Protein AF-A0A438GQN6-F1 (afdb_monomer_lite)

Sequence (109 aa):
MSCFLLFKALVLITLGRNDFVNNYYLVPNSTRSRQFTLPNYVCYLISKCRKNLMLQRLYKLGARRVFVTGTGPMGCVPAEHAMRSKNRECAAELLQDQRRRFHGPFTWL

Structure (mmCIF, N/CA/C/O backbone):
data_AF-A0A438GQN6-F1
#
_entry.id   AF-A0A438GQN6-F1
#
loop_
_atom_site.group_PDB
_atom_site.id
_atom_site.type_symbol
_atom_site.label_atom_id
_atom_site.label_alt_id
_atom_site.label_comp_id
_atom_site.label_asym_id
_atom_site.label_entity_id
_atom_site.label_seq_id
_atom_site.pdbx_PDB_ins_code
_atom_site.Cartn_x
_atom_site.Cartn_y
_atom_site.Cartn_z
_atom_site.occupancy
_atom_site.B_iso_or_equiv
_atom_site.auth_seq_id
_atom_site.auth_comp_id
_atom_site.auth_asym_id
_atom_site.auth_atom_id
_atom_site.pdbx_PDB_model_num
ATOM 1 N N . MET A 1 1 ? -28.486 9.609 20.678 1.00 47.06 1 MET A N 1
ATOM 2 C CA . MET A 1 1 ? -28.151 8.239 20.225 1.00 47.06 1 MET A CA 1
ATOM 3 C C . MET A 1 1 ? -26.979 8.308 19.257 1.00 47.06 1 MET A C 1
ATOM 5 O O . MET A 1 1 ? -27.167 8.715 18.120 1.00 47.06 1 MET A O 1
ATOM 9 N N . SER A 1 2 ? -25.768 7.978 19.706 1.00 54.66 2 SER A N 1
ATOM 10 C CA . SER A 1 2 ? -24.599 7.887 18.820 1.00 54.66 2 SER A CA 1
ATOM 11 C C . SER A 1 2 ? -24.640 6.547 18.087 1.00 54.66 2 SER A C 1
ATOM 13 O O . SER A 1 2 ? -24.661 5.493 18.718 1.00 54.66 2 SER A O 1
ATOM 15 N N . CYS A 1 3 ? -24.725 6.586 16.760 1.00 59.72 3 CYS A N 1
ATOM 16 C CA . CYS A 1 3 ? -24.862 5.396 15.928 1.00 59.72 3 CYS A CA 1
ATOM 17 C C . CYS A 1 3 ? -23.498 4.698 15.775 1.00 59.72 3 CYS A C 1
ATOM 19 O O . CYS A 1 3 ? -22.635 5.162 15.032 1.00 59.72 3 CYS A O 1
ATOM 21 N N . PHE A 1 4 ? -23.288 3.587 16.487 1.00 69.19 4 PHE A N 1
ATOM 22 C CA . PHE A 1 4 ? -22.088 2.752 16.359 1.00 69.19 4 PHE A CA 1
ATOM 23 C C . PHE A 1 4 ? -22.254 1.716 15.236 1.00 69.19 4 PHE A C 1
ATOM 25 O O . PHE A 1 4 ? -22.274 0.509 15.482 1.00 69.19 4 PHE A O 1
ATOM 32 N N . LEU A 1 5 ? -22.384 2.192 13.995 1.00 75.44 5 LEU A N 1
ATOM 33 C CA . LEU A 1 5 ? -22.630 1.364 12.803 1.00 75.44 5 LEU A CA 1
ATOM 34 C C . LEU A 1 5 ? -21.599 0.238 12.609 1.00 75.44 5 LEU A C 1
ATOM 36 O O . LEU A 1 5 ? -21.912 -0.785 12.010 1.00 75.44 5 LEU A O 1
ATOM 40 N N . LEU A 1 6 ? -20.374 0.410 13.117 1.00 81.00 6 LEU A N 1
ATOM 41 C CA . LEU A 1 6 ? -19.253 -0.505 12.877 1.00 81.00 6 LEU A CA 1
ATOM 42 C C . LEU A 1 6 ? -18.820 -1.309 14.113 1.00 81.00 6 LEU A C 1
ATOM 44 O O . LEU A 1 6 ? -17.780 -1.963 14.075 1.00 81.00 6 LEU A O 1
ATOM 48 N N . PHE A 1 7 ? -19.602 -1.305 15.198 1.00 80.56 7 PHE A N 1
ATOM 49 C CA . PHE A 1 7 ? -19.196 -1.893 16.485 1.00 80.56 7 PHE A CA 1
ATOM 50 C C . PHE A 1 7 ? -18.826 -3.385 16.423 1.00 80.56 7 PHE A C 1
ATOM 52 O O . PHE A 1 7 ? -17.909 -3.832 17.109 1.00 80.56 7 PHE A O 1
ATOM 59 N N . LYS A 1 8 ? -19.518 -4.161 15.581 1.00 83.50 8 LYS A N 1
ATOM 60 C CA . LYS A 1 8 ? -19.261 -5.599 15.369 1.00 83.50 8 LYS A CA 1
ATOM 61 C C . LYS A 1 8 ? -18.626 -5.912 14.010 1.00 83.50 8 LYS A C 1
ATOM 63 O O . LYS A 1 8 ? -18.408 -7.080 13.701 1.00 83.50 8 LYS A O 1
ATOM 68 N N . ALA A 1 9 ? -18.333 -4.894 13.203 1.00 85.31 9 ALA A N 1
ATOM 69 C CA . ALA A 1 9 ? -17.800 -5.080 11.862 1.00 85.31 9 ALA A CA 1
ATOM 70 C C . ALA A 1 9 ? -16.275 -5.250 11.883 1.00 85.31 9 ALA A C 1
ATOM 72 O O . ALA A 1 9 ? -15.568 -4.595 12.653 1.00 85.31 9 ALA A O 1
ATOM 73 N N . LEU A 1 10 ? -15.770 -6.110 10.997 1.00 85.19 10 LEU A N 1
ATOM 74 C CA . LEU A 1 10 ? -14.362 -6.126 10.622 1.00 85.19 10 LEU A CA 1
ATOM 75 C C . LEU A 1 10 ? -14.171 -5.137 9.470 1.00 85.19 10 LEU A C 1
ATOM 77 O O . LEU A 1 10 ? -14.746 -5.310 8.398 1.00 85.19 10 LEU A O 1
ATOM 81 N N . VAL A 1 11 ? -13.369 -4.102 9.694 1.00 84.56 11 VAL A N 1
ATOM 82 C CA . VAL A 1 11 ? -13.071 -3.088 8.682 1.00 84.56 11 VAL A CA 1
ATOM 83 C C . VAL A 1 11 ? -11.726 -3.419 8.051 1.00 84.56 11 VAL A C 1
ATOM 85 O O . VAL A 1 11 ? -10.679 -3.272 8.682 1.00 84.56 11 VAL A O 1
ATOM 88 N N . LEU A 1 12 ? -11.759 -3.872 6.801 1.00 84.44 12 LEU A N 1
ATOM 89 C CA . LEU A 1 12 ? -10.568 -4.122 5.999 1.00 84.44 12 LEU A CA 1
ATOM 90 C C . LEU A 1 12 ? -10.279 -2.907 5.117 1.00 84.44 12 LEU A C 1
ATOM 92 O O . LEU A 1 12 ? -11.142 -2.458 4.365 1.00 84.44 12 LEU A O 1
ATOM 96 N N . ILE A 1 13 ? -9.060 -2.383 5.198 1.00 81.12 13 ILE A N 1
ATOM 97 C CA . ILE A 1 13 ? -8.621 -1.223 4.426 1.00 81.12 13 ILE A CA 1
ATOM 98 C C . ILE A 1 13 ? -7.394 -1.620 3.609 1.00 81.12 13 ILE A C 1
ATOM 100 O O . ILE A 1 13 ? -6.349 -1.946 4.163 1.00 81.12 13 ILE A O 1
ATOM 104 N N . THR A 1 14 ? -7.508 -1.562 2.287 1.00 79.06 14 THR A N 1
ATOM 105 C CA . THR A 1 14 ? -6.396 -1.779 1.352 1.00 79.06 14 THR A CA 1
ATOM 106 C C . THR A 1 14 ? -5.931 -0.438 0.797 1.00 79.06 14 THR A C 1
ATOM 108 O O . THR A 1 14 ? -6.747 0.302 0.242 1.00 79.06 14 THR A O 1
ATOM 111 N N . LEU A 1 15 ? -4.644 -0.113 0.913 1.00 78.38 15 LEU A N 1
ATOM 112 C CA . LEU A 1 15 ? -4.102 1.187 0.493 1.00 78.38 15 LEU A CA 1
ATOM 113 C C . LEU A 1 15 ? -2.908 1.037 -0.443 1.00 78.38 15 LEU A C 1
ATOM 115 O O . LEU A 1 15 ? -2.175 0.053 -0.401 1.00 78.38 15 LEU A O 1
ATOM 119 N N . GLY A 1 16 ? -2.701 2.061 -1.269 1.00 78.06 16 GLY A N 1
ATOM 120 C CA . GLY A 1 16 ? -1.502 2.234 -2.078 1.00 78.06 16 GLY A CA 1
ATOM 121 C C . GLY A 1 16 ? -1.597 1.709 -3.508 1.00 78.06 16 GLY A C 1
ATOM 122 O O . GLY A 1 16 ? -0.844 2.181 -4.349 1.00 78.06 16 GLY A O 1
ATOM 123 N N . ARG A 1 17 ? -2.504 0.778 -3.848 1.00 78.88 17 ARG A N 1
ATOM 124 C CA . ARG A 1 17 ? -2.472 0.129 -5.182 1.00 78.88 17 ARG A CA 1
ATOM 125 C C . ARG A 1 17 ? -2.666 1.138 -6.310 1.00 78.88 17 ARG A C 1
ATOM 127 O O . ARG A 1 17 ? -1.860 1.202 -7.230 1.00 78.88 17 ARG A O 1
ATOM 134 N N . ASN A 1 18 ? -3.684 1.981 -6.185 1.00 80.94 18 ASN A N 1
ATOM 135 C CA . ASN A 1 18 ? -3.953 3.027 -7.167 1.00 80.94 18 ASN A CA 1
ATOM 136 C C . ASN A 1 18 ? -2.940 4.173 -7.073 1.00 80.94 18 ASN A C 1
ATOM 138 O O . ASN A 1 18 ? -2.586 4.752 -8.093 1.00 80.94 18 ASN A O 1
ATOM 142 N N . ASP A 1 19 ? -2.447 4.484 -5.870 1.00 81.94 19 ASP A N 1
ATOM 143 C CA . ASP A 1 19 ? -1.439 5.526 -5.667 1.00 81.94 19 ASP A CA 1
ATOM 144 C C . ASP A 1 19 ? -0.139 5.196 -6.405 1.00 81.94 19 ASP A C 1
ATOM 146 O O . ASP A 1 19 ? 0.421 6.040 -7.097 1.00 81.94 19 ASP A O 1
ATOM 150 N N . PHE A 1 20 ? 0.305 3.948 -6.317 1.00 81.00 20 PHE A N 1
ATOM 151 C CA . PHE A 1 20 ? 1.501 3.486 -6.999 1.00 81.00 20 PHE A CA 1
ATOM 152 C C . PHE A 1 20 ? 1.305 3.354 -8.509 1.00 81.00 20 PHE A C 1
ATOM 154 O O . PHE A 1 20 ? 2.132 3.877 -9.247 1.00 81.00 20 PHE A O 1
ATOM 161 N N . VAL A 1 21 ? 0.231 2.705 -8.980 1.00 78.62 21 VAL A N 1
ATOM 162 C CA . VAL A 1 21 ? -0.014 2.577 -10.428 1.00 78.62 21 VAL A CA 1
ATOM 163 C C . VAL A 1 21 ? -0.143 3.968 -11.038 1.00 78.62 21 VAL A C 1
ATOM 165 O O . VAL A 1 21 ? 0.707 4.369 -11.818 1.00 78.62 21 VAL A O 1
ATOM 168 N N . ASN A 1 22 ? -1.119 4.766 -10.606 1.00 78.56 22 ASN A N 1
ATOM 169 C CA . ASN A 1 22 ? -1.445 6.013 -11.297 1.00 78.56 22 ASN A CA 1
ATOM 170 C C . ASN A 1 22 ? -0.433 7.130 -11.045 1.00 78.56 22 ASN A C 1
ATOM 172 O O . ASN A 1 22 ? -0.168 7.921 -11.945 1.00 78.56 22 ASN A O 1
ATOM 176 N N . ASN A 1 23 ? 0.111 7.233 -9.827 1.00 77.94 23 ASN A N 1
ATOM 177 C CA . ASN A 1 23 ? 0.934 8.385 -9.459 1.00 77.94 23 ASN A CA 1
ATOM 178 C C . ASN A 1 23 ? 2.423 8.076 -9.365 1.00 77.94 23 ASN A C 1
ATOM 180 O O . ASN A 1 23 ? 3.192 9.030 -9.297 1.00 77.94 23 ASN A O 1
ATOM 184 N N . TYR A 1 24 ? 2.856 6.814 -9.334 1.00 77.62 24 TYR A N 1
ATOM 185 C CA . TYR A 1 24 ? 4.269 6.468 -9.135 1.00 77.62 24 TYR A CA 1
ATOM 186 C C . TYR A 1 24 ? 4.887 5.723 -10.329 1.00 77.62 24 TYR A C 1
ATOM 188 O O . TYR A 1 24 ? 6.039 5.996 -10.654 1.00 77.62 24 TYR A O 1
ATOM 196 N N . TYR A 1 25 ? 4.145 4.835 -11.004 1.00 77.06 25 TYR A N 1
ATOM 197 C CA . TYR A 1 25 ? 4.696 3.954 -12.045 1.00 77.06 25 TYR A CA 1
ATOM 198 C C . TYR A 1 25 ? 4.198 4.210 -13.472 1.00 77.06 25 TYR A C 1
ATOM 200 O O . TYR A 1 25 ? 5.008 4.096 -14.394 1.00 77.06 25 TYR A O 1
ATOM 208 N N . LEU A 1 26 ? 2.923 4.582 -13.658 1.00 71.00 26 LEU A N 1
ATOM 209 C CA . LEU A 1 26 ? 2.302 4.767 -14.980 1.00 71.00 26 LEU A CA 1
ATOM 210 C C . LEU A 1 26 ? 2.979 5.877 -15.796 1.00 71.00 26 LEU A C 1
ATOM 212 O O . LEU A 1 26 ? 3.112 5.771 -17.011 1.00 71.00 26 LEU A O 1
ATOM 216 N N . VAL A 1 27 ? 3.419 6.946 -15.129 1.00 68.00 27 VAL A N 1
ATOM 217 C CA . VAL A 1 27 ? 4.119 8.062 -15.771 1.00 68.00 27 VAL A CA 1
ATOM 218 C C . VAL A 1 27 ? 5.603 7.981 -15.413 1.00 68.00 27 VAL A C 1
ATOM 220 O O . VAL A 1 27 ? 5.946 8.153 -14.237 1.00 68.00 27 VAL A O 1
ATOM 223 N N . PRO A 1 28 ? 6.504 7.755 -16.390 1.00 62.78 28 PRO A N 1
ATOM 224 C CA . PRO A 1 28 ? 7.939 7.859 -16.159 1.00 62.78 28 PRO A CA 1
ATOM 225 C C . PRO A 1 28 ? 8.258 9.243 -15.590 1.00 62.78 28 PRO A C 1
ATOM 227 O O . PRO A 1 28 ? 7.796 10.249 -16.125 1.00 62.78 28 PRO A O 1
ATOM 230 N N . ASN A 1 29 ? 9.049 9.311 -14.515 1.00 62.09 29 ASN A N 1
ATOM 231 C CA . ASN A 1 29 ? 9.381 10.572 -13.840 1.00 62.09 29 ASN A CA 1
ATOM 232 C C . ASN A 1 29 ? 8.170 11.350 -13.297 1.00 62.09 29 ASN A C 1
ATOM 234 O O . ASN A 1 29 ? 8.165 12.587 -13.314 1.00 62.09 29 ASN A O 1
ATOM 238 N N . SER A 1 30 ? 7.158 10.646 -12.787 1.00 70.19 30 SER A N 1
ATOM 239 C CA . SER A 1 30 ? 6.045 11.296 -12.109 1.00 70.19 30 SER A CA 1
ATOM 240 C C . SER A 1 30 ? 6.539 12.245 -11.009 1.00 70.19 30 SER A C 1
ATOM 242 O O . SER A 1 30 ? 7.585 12.053 -10.378 1.00 70.19 30 SER A O 1
ATOM 244 N N . THR A 1 31 ? 5.757 13.285 -10.724 1.00 74.56 31 THR A N 1
ATOM 245 C CA . THR A 1 31 ? 6.068 14.228 -9.643 1.00 74.56 31 THR A CA 1
ATOM 246 C C . THR A 1 31 ? 6.301 13.502 -8.314 1.00 74.56 31 THR A C 1
ATOM 248 O O . THR A 1 31 ? 7.142 13.922 -7.526 1.00 74.56 31 THR A O 1
ATOM 251 N N . ARG A 1 32 ? 5.605 12.382 -8.069 1.00 77.75 32 ARG A N 1
ATOM 252 C CA . ARG A 1 32 ? 5.777 11.586 -6.848 1.00 77.75 32 ARG A CA 1
ATOM 253 C C . ARG A 1 32 ? 7.032 10.727 -6.861 1.00 77.75 32 ARG A C 1
ATOM 255 O O . ARG A 1 32 ? 7.687 10.689 -5.825 1.00 77.75 32 ARG A O 1
ATOM 262 N N . SER A 1 33 ? 7.392 10.110 -7.986 1.00 73.94 33 SER A N 1
ATOM 263 C CA . SER A 1 33 ? 8.625 9.320 -8.090 1.00 73.94 33 SER A CA 1
ATOM 264 C C . SER A 1 33 ? 9.880 10.197 -8.033 1.00 73.94 33 SER A C 1
ATOM 266 O O . SER A 1 33 ? 10.930 9.742 -7.593 1.00 73.94 33 SER A O 1
ATOM 268 N N . ARG A 1 34 ? 9.771 11.475 -8.427 1.00 76.56 34 ARG A N 1
ATOM 269 C CA . ARG A 1 34 ? 10.830 12.485 -8.258 1.00 76.56 34 ARG A CA 1
ATOM 270 C C . ARG A 1 34 ? 10.926 13.034 -6.837 1.00 76.56 34 ARG A C 1
ATOM 272 O O . ARG A 1 34 ? 12.021 13.303 -6.362 1.00 76.56 34 ARG A O 1
ATOM 279 N N . GLN A 1 35 ? 9.790 13.236 -6.170 1.00 79.44 35 GLN A N 1
ATOM 280 C CA . GLN A 1 35 ? 9.754 13.796 -4.813 1.00 79.44 35 GLN A CA 1
ATOM 281 C C . GLN A 1 35 ? 10.117 12.780 -3.733 1.00 79.44 35 GLN A C 1
ATOM 283 O O . GLN A 1 35 ? 10.645 13.155 -2.688 1.00 79.44 35 GLN A O 1
ATOM 288 N N . PHE A 1 36 ? 9.791 11.507 -3.946 1.00 79.25 36 PHE A N 1
ATOM 289 C CA . PHE A 1 36 ? 9.945 10.475 -2.937 1.00 79.25 36 PHE A CA 1
ATOM 290 C C . PHE A 1 36 ? 10.618 9.256 -3.537 1.00 79.25 36 PHE A C 1
ATOM 292 O O . PHE A 1 36 ? 10.151 8.703 -4.528 1.00 79.25 36 PHE A O 1
ATOM 299 N N . THR A 1 37 ? 11.655 8.774 -2.855 1.00 81.19 37 THR A N 1
ATOM 300 C CA . THR A 1 37 ? 12.064 7.384 -3.017 1.00 81.19 37 THR A CA 1
ATOM 301 C C . THR A 1 37 ? 10.915 6.480 -2.588 1.00 81.19 37 THR A C 1
ATOM 303 O O . THR A 1 37 ? 10.096 6.832 -1.733 1.00 81.19 37 THR A O 1
ATOM 306 N N . LEU A 1 38 ? 10.874 5.283 -3.146 1.00 77.06 38 LEU A N 1
ATOM 307 C CA . LEU A 1 38 ? 9.834 4.306 -2.879 1.00 77.06 38 LEU A CA 1
ATOM 308 C C . LEU A 1 38 ? 9.541 4.072 -1.377 1.00 77.06 38 LEU A C 1
ATOM 310 O O . LEU A 1 38 ? 8.377 4.190 -0.982 1.00 77.06 38 LEU A O 1
ATOM 314 N N . PRO A 1 39 ? 10.537 3.831 -0.492 1.00 77.75 39 PRO A N 1
ATOM 315 C CA . PRO A 1 39 ? 10.271 3.674 0.940 1.00 77.75 39 PRO A CA 1
ATOM 316 C C . PRO A 1 39 ? 9.706 4.944 1.595 1.00 77.75 39 PRO A C 1
ATOM 318 O O . PRO A 1 39 ? 8.903 4.846 2.526 1.00 77.75 39 PRO A O 1
ATOM 321 N N . ASN A 1 40 ? 10.079 6.129 1.107 1.00 81.69 40 ASN A N 1
ATOM 322 C CA . ASN A 1 40 ? 9.556 7.400 1.606 1.00 81.69 40 ASN A CA 1
ATOM 323 C C . ASN A 1 40 ? 8.130 7.656 1.112 1.00 81.69 40 ASN A C 1
ATOM 325 O O . ASN A 1 40 ? 7.315 8.189 1.863 1.00 81.69 40 ASN A O 1
ATOM 329 N N . TYR A 1 41 ? 7.797 7.223 -0.105 1.00 81.19 41 TYR A N 1
ATOM 330 C CA . TYR A 1 41 ? 6.440 7.301 -0.635 1.00 81.19 41 TYR A CA 1
ATOM 331 C C . TYR A 1 41 ? 5.481 6.399 0.151 1.00 81.19 41 TYR A C 1
ATOM 333 O O . TYR A 1 41 ? 4.389 6.830 0.523 1.00 81.19 41 TYR A O 1
ATOM 341 N N . VAL A 1 42 ? 5.926 5.192 0.519 1.00 79.19 42 VAL A N 1
ATOM 342 C CA . VAL A 1 42 ? 5.198 4.308 1.443 1.00 79.19 42 VAL A CA 1
ATOM 343 C C . VAL A 1 42 ? 4.937 5.005 2.780 1.00 79.19 42 VAL A C 1
ATOM 345 O O . VAL A 1 42 ? 3.791 5.076 3.227 1.00 79.19 42 VAL A O 1
ATOM 348 N N . CYS A 1 43 ? 5.973 5.575 3.404 1.00 80.44 43 CYS A N 1
ATOM 349 C CA . CYS A 1 43 ? 5.817 6.317 4.656 1.00 80.44 43 CYS A CA 1
ATOM 350 C C . CYS A 1 43 ? 4.872 7.519 4.503 1.00 80.44 43 CYS A C 1
ATOM 352 O O . CYS A 1 43 ? 4.055 7.772 5.389 1.00 80.44 43 CYS A O 1
ATOM 354 N N . TYR A 1 44 ? 4.927 8.228 3.373 1.00 83.62 44 TYR A N 1
ATOM 355 C CA . TYR A 1 44 ? 4.017 9.326 3.063 1.00 83.62 44 TYR A CA 1
ATOM 356 C C . TYR A 1 44 ? 2.560 8.846 3.010 1.00 83.62 44 TYR A C 1
ATOM 358 O O . TYR A 1 44 ? 1.716 9.426 3.695 1.00 83.62 44 TYR A O 1
ATOM 366 N N . LEU A 1 45 ? 2.264 7.759 2.292 1.00 81.19 45 LEU A N 1
ATOM 367 C CA . LEU A 1 45 ? 0.917 7.182 2.203 1.00 81.19 45 LEU A CA 1
ATOM 368 C C . LEU A 1 45 ? 0.394 6.705 3.565 1.00 81.19 45 LEU A C 1
ATOM 370 O O . LEU A 1 45 ? -0.742 7.018 3.922 1.00 81.19 45 LEU A O 1
ATOM 374 N N . ILE A 1 46 ? 1.227 6.030 4.364 1.00 79.00 46 ILE A N 1
ATOM 375 C CA . ILE A 1 46 ? 0.871 5.609 5.732 1.00 79.00 46 ILE A CA 1
ATOM 376 C C . ILE A 1 46 ? 0.571 6.832 6.595 1.00 79.00 46 ILE A C 1
ATOM 378 O O . ILE A 1 46 ? -0.462 6.892 7.263 1.00 79.00 46 ILE A O 1
ATOM 382 N N . SER A 1 47 ? 1.446 7.840 6.555 1.00 81.25 47 SER A N 1
ATOM 383 C CA . SER A 1 47 ? 1.265 9.071 7.320 1.00 81.25 47 SER A CA 1
ATOM 384 C C . SER A 1 47 ? -0.014 9.795 6.915 1.00 81.25 47 SER A C 1
ATOM 386 O O . SER A 1 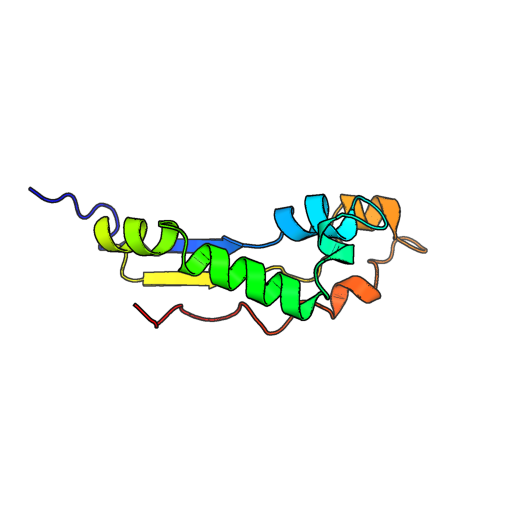47 ? -0.711 10.310 7.782 1.00 81.25 47 SER A O 1
ATOM 388 N N . LYS A 1 48 ? -0.363 9.785 5.625 1.00 82.19 48 LYS A N 1
ATOM 389 C CA . LYS A 1 48 ? -1.572 10.408 5.095 1.00 82.19 48 LYS A CA 1
ATOM 390 C C . LYS A 1 48 ? -2.811 9.623 5.490 1.00 82.19 48 LYS A C 1
ATOM 392 O O . LYS A 1 48 ? -3.774 10.244 5.901 1.00 82.19 48 LYS A O 1
ATOM 397 N N . CYS A 1 49 ? -2.788 8.292 5.468 1.00 78.31 49 CYS A N 1
ATOM 398 C CA . CYS A 1 49 ? -3.897 7.485 5.978 1.00 78.31 49 CYS A CA 1
ATOM 399 C C . CYS A 1 49 ? -4.105 7.667 7.489 1.00 78.31 49 CYS A C 1
ATOM 401 O O . CYS A 1 49 ? -5.244 7.725 7.948 1.00 78.31 49 CYS A O 1
ATOM 403 N N . ARG A 1 50 ? -3.012 7.778 8.256 1.00 75.88 50 ARG A N 1
ATOM 404 C CA . ARG A 1 50 ? -3.055 7.980 9.710 1.00 75.88 50 ARG A CA 1
ATOM 405 C C . ARG A 1 50 ? -3.519 9.384 10.089 1.00 75.88 50 ARG A C 1
ATOM 407 O O . ARG A 1 50 ? -4.348 9.530 10.978 1.00 75.88 50 ARG A O 1
ATOM 414 N N . LYS A 1 51 ? -2.946 10.407 9.446 1.00 71.62 51 LYS A N 1
ATOM 415 C CA . LYS A 1 51 ? -3.261 11.824 9.687 1.00 71.62 51 LYS A CA 1
ATOM 416 C C . LYS A 1 51 ? -4.607 12.215 9.096 1.00 71.62 51 LYS A C 1
ATOM 418 O O . LYS A 1 51 ? -5.277 13.077 9.656 1.00 71.62 51 LYS A O 1
ATOM 423 N N . ASN A 1 52 ? -5.010 11.610 7.980 1.00 66.56 52 ASN A N 1
ATOM 424 C CA . ASN A 1 52 ? -6.338 11.848 7.450 1.00 66.56 52 ASN A CA 1
ATOM 425 C C . ASN A 1 52 ? -7.377 11.300 8.414 1.00 66.56 52 ASN A C 1
ATOM 427 O O . ASN A 1 52 ? -7.224 10.247 9.031 1.00 66.56 52 ASN A O 1
ATOM 431 N N . LEU A 1 53 ? -8.504 11.999 8.426 1.00 59.84 53 LEU A N 1
ATOM 432 C CA . LEU A 1 53 ? -9.692 11.706 9.208 1.00 59.84 53 LEU A CA 1
ATOM 433 C C . LEU A 1 53 ? -10.271 10.296 8.989 1.00 59.84 53 LEU A C 1
ATOM 435 O O . LEU A 1 53 ? -11.291 10.001 9.584 1.00 59.84 53 LEU A O 1
ATOM 439 N N . MET A 1 54 ? -9.699 9.426 8.151 1.00 77.06 54 MET A N 1
ATOM 440 C CA . MET A 1 54 ? -10.260 8.109 7.840 1.00 77.06 54 MET A CA 1
ATOM 441 C C . MET A 1 54 ? -10.279 7.197 9.072 1.00 77.06 54 MET A C 1
ATOM 443 O O . MET A 1 54 ? -11.357 6.771 9.482 1.00 77.06 54 MET A O 1
ATOM 447 N N . LEU A 1 55 ? -9.131 6.959 9.718 1.00 77.06 55 LEU A N 1
ATOM 448 C CA . LEU A 1 55 ? -9.083 6.128 10.930 1.00 77.06 55 LEU A CA 1
ATOM 449 C C . LEU A 1 55 ? -9.836 6.785 12.095 1.00 77.06 55 LEU A C 1
ATOM 451 O O . LEU A 1 55 ? -10.584 6.116 12.802 1.00 77.06 55 LEU A O 1
ATOM 455 N N . GLN A 1 56 ? -9.731 8.109 12.237 1.00 80.44 56 GLN A N 1
ATOM 456 C CA . GLN A 1 56 ? -10.468 8.849 13.264 1.00 80.44 56 GLN A CA 1
ATOM 457 C C . GLN A 1 56 ? -11.992 8.809 13.053 1.00 80.44 56 GLN A C 1
ATOM 459 O O . GLN A 1 56 ? -12.742 8.655 14.015 1.00 80.44 56 GLN A O 1
ATOM 464 N N . ARG A 1 57 ? -12.480 8.924 11.811 1.00 84.19 57 ARG A N 1
ATOM 465 C CA . ARG A 1 57 ? -13.911 8.812 11.473 1.00 84.19 57 ARG A CA 1
ATOM 466 C C . ARG A 1 57 ? -14.412 7.395 11.714 1.00 84.19 57 ARG A C 1
ATOM 468 O O . ARG A 1 57 ? -15.459 7.239 12.329 1.00 84.19 57 ARG A O 1
ATOM 475 N N . LEU A 1 58 ? -13.660 6.376 11.298 1.00 84.19 58 LEU A N 1
ATOM 476 C CA . LEU A 1 58 ? -14.011 4.976 11.549 1.00 84.19 58 LEU A CA 1
ATOM 477 C C . LEU A 1 58 ? -14.101 4.686 13.050 1.00 84.19 58 LEU A C 1
ATOM 479 O O . LEU A 1 58 ? -15.062 4.062 13.495 1.00 84.19 58 LEU A O 1
ATOM 483 N N . TYR A 1 59 ? -13.169 5.216 13.844 1.00 83.19 59 TYR A N 1
ATOM 484 C CA . TYR A 1 59 ? -13.212 5.090 15.298 1.00 83.19 59 TYR A CA 1
ATOM 485 C C . TYR A 1 59 ? -14.443 5.772 15.914 1.00 83.19 59 TYR A C 1
ATOM 487 O O . TYR A 1 59 ? -15.096 5.180 16.780 1.00 83.19 59 TYR A O 1
ATOM 495 N N . LYS A 1 60 ? -14.806 6.972 15.429 1.00 85.81 60 LYS A N 1
ATOM 496 C CA . LYS A 1 60 ? -16.041 7.687 15.812 1.00 85.81 60 LYS A CA 1
ATOM 497 C C . LYS A 1 60 ? -17.315 6.927 15.420 1.00 85.81 60 LYS A C 1
ATOM 499 O O . LYS A 1 60 ? -18.297 7.002 16.146 1.00 85.81 60 LYS A O 1
ATOM 504 N N . LEU A 1 61 ? -17.287 6.160 14.328 1.00 87.50 61 LEU A N 1
ATOM 505 C CA . LEU A 1 61 ? -18.378 5.275 13.885 1.00 87.50 61 LEU A CA 1
ATOM 506 C C . LEU A 1 61 ? -18.425 3.929 14.636 1.00 87.50 61 LEU A C 1
ATOM 508 O O . LEU A 1 61 ? -19.278 3.085 14.355 1.00 87.50 61 LEU A O 1
ATOM 512 N N . GLY A 1 62 ? -17.518 3.710 15.592 1.00 86.94 62 GLY A N 1
ATOM 513 C CA . GLY A 1 62 ? -17.474 2.500 16.412 1.00 86.94 62 GLY A CA 1
ATOM 514 C C . GLY A 1 62 ? -16.603 1.376 15.867 1.00 86.94 62 GLY A C 1
ATOM 515 O O . GLY A 1 62 ? -16.636 0.289 16.432 1.00 86.94 62 GLY A O 1
ATOM 516 N N . ALA A 1 63 ? -15.807 1.599 14.818 1.00 86.75 63 ALA A N 1
ATOM 517 C CA . ALA A 1 63 ? -14.872 0.584 14.350 1.00 86.75 63 ALA A CA 1
ATOM 518 C C . ALA A 1 63 ? -13.826 0.302 15.440 1.00 86.75 63 ALA A C 1
ATOM 520 O O . ALA A 1 63 ? -13.161 1.216 15.940 1.00 86.75 63 ALA A O 1
ATOM 521 N N . ARG A 1 64 ? -13.709 -0.970 15.828 1.00 84.81 64 ARG A N 1
ATOM 522 C CA . ARG A 1 64 ? -12.716 -1.463 16.802 1.00 84.81 64 ARG A CA 1
ATOM 523 C C . ARG A 1 64 ? -11.830 -2.574 16.243 1.00 84.81 64 ARG A C 1
ATOM 525 O O . ARG A 1 64 ? -10.771 -2.840 16.792 1.00 84.81 64 ARG A O 1
ATOM 532 N N . ARG A 1 65 ? -12.242 -3.205 15.140 1.00 85.25 65 ARG A N 1
ATOM 533 C CA . ARG A 1 65 ? -11.495 -4.263 14.451 1.00 85.25 65 ARG A CA 1
ATOM 534 C C . ARG A 1 65 ? -11.107 -3.763 13.066 1.00 85.25 65 ARG A C 1
ATOM 536 O O . ARG A 1 65 ? -11.872 -3.927 12.119 1.00 85.25 65 ARG A O 1
ATOM 543 N N . VAL A 1 66 ? -9.957 -3.100 12.969 1.00 82.06 66 VAL A N 1
ATOM 544 C CA . VAL A 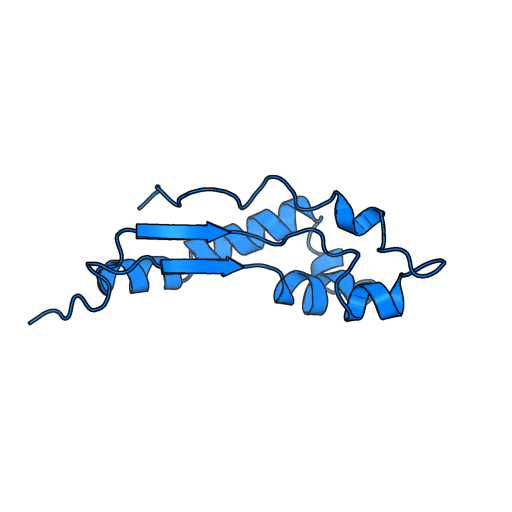1 66 ? -9.458 -2.532 11.710 1.00 82.06 66 VAL A CA 1
ATOM 545 C C . VAL A 1 66 ? -8.183 -3.254 11.294 1.00 82.06 66 VAL A C 1
ATOM 547 O O . VAL A 1 66 ? -7.184 -3.244 12.014 1.00 82.06 66 VAL A O 1
ATOM 550 N N . PHE A 1 67 ? -8.211 -3.864 10.115 1.00 81.56 67 PHE A N 1
ATOM 551 C CA . PHE A 1 67 ? -7.029 -4.429 9.483 1.00 81.56 67 PHE A CA 1
ATOM 552 C C . PHE A 1 67 ? -6.664 -3.563 8.287 1.00 81.56 67 PHE A C 1
ATOM 554 O O . PHE A 1 67 ? -7.484 -3.356 7.392 1.00 81.56 67 PHE A O 1
ATOM 561 N N . VAL A 1 68 ? -5.442 -3.044 8.277 1.00 77.75 68 VAL A N 1
ATOM 562 C CA . VAL A 1 68 ? -4.930 -2.294 7.135 1.00 77.75 68 VAL A CA 1
ATOM 563 C C . VAL A 1 68 ? -3.913 -3.174 6.441 1.00 77.75 68 VAL A C 1
ATOM 565 O O . VAL A 1 68 ? -3.070 -3.796 7.081 1.00 77.75 68 VAL A O 1
ATOM 568 N N . THR A 1 69 ? -4.009 -3.237 5.126 1.00 77.38 69 THR A N 1
ATOM 569 C CA . THR A 1 69 ? -3.041 -3.922 4.287 1.00 77.38 69 THR A CA 1
ATOM 570 C C . THR A 1 69 ? -2.612 -3.016 3.145 1.00 77.38 69 THR A C 1
ATOM 572 O O . THR A 1 69 ? -3.331 -2.097 2.740 1.00 77.38 69 THR A O 1
ATOM 575 N N . GLY A 1 70 ? -1.398 -3.237 2.665 1.00 75.00 70 GLY A N 1
ATOM 576 C CA . GLY A 1 70 ? -0.815 -2.432 1.603 1.00 75.00 70 GLY A CA 1
ATOM 577 C C . GLY A 1 70 ? -0.922 -3.112 0.267 1.00 75.00 70 GLY A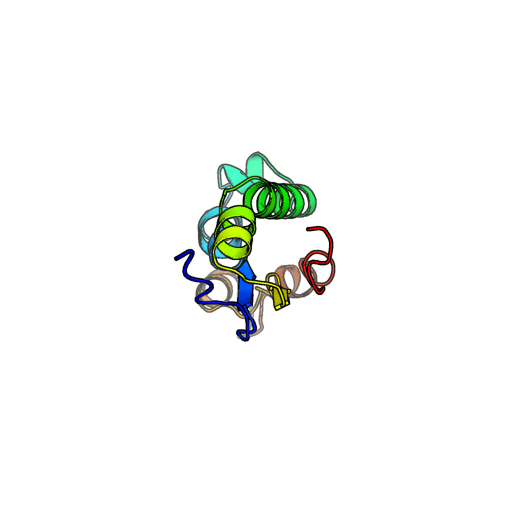 C 1
ATOM 578 O O . GLY A 1 70 ? -1.720 -4.023 0.046 1.00 75.00 70 GLY A O 1
ATOM 579 N N . THR A 1 71 ? -0.061 -2.665 -0.629 1.00 74.19 71 THR A N 1
ATOM 580 C CA . THR A 1 71 ? 0.050 -3.223 -1.960 1.00 74.19 71 THR A CA 1
ATOM 581 C C . THR A 1 71 ? 0.780 -4.553 -1.937 1.00 74.19 71 THR A C 1
ATOM 583 O O . THR A 1 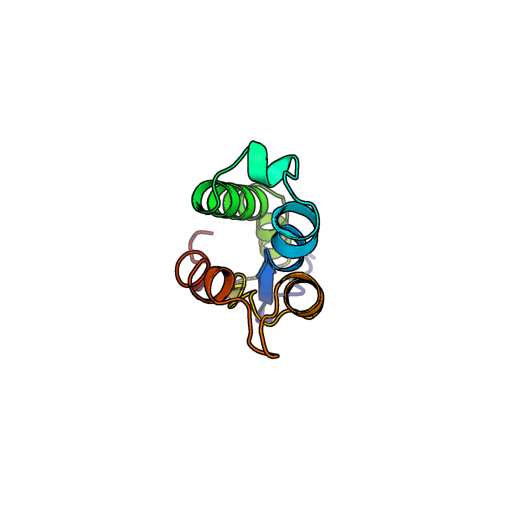71 ? 1.877 -4.686 -1.400 1.00 74.19 71 THR A O 1
ATOM 586 N N . GLY A 1 72 ? 0.162 -5.549 -2.568 1.00 73.81 72 GLY A N 1
ATOM 587 C CA . GLY A 1 72 ? 0.869 -6.748 -2.992 1.00 73.81 72 GLY A CA 1
ATOM 588 C C . GLY A 1 72 ? 1.867 -6.449 -4.123 1.00 73.81 72 GLY A C 1
ATOM 589 O O . GLY A 1 72 ? 1.989 -5.301 -4.557 1.00 73.81 72 GLY A O 1
ATOM 590 N N . PRO A 1 73 ? 2.564 -7.477 -4.629 1.00 76.75 73 PRO A N 1
ATOM 591 C CA . PRO A 1 73 ? 3.472 -7.342 -5.766 1.00 76.75 73 PRO A CA 1
ATOM 592 C C . PRO A 1 73 ? 2.773 -6.689 -6.967 1.00 76.75 73 PRO A C 1
ATOM 594 O O . PRO A 1 73 ? 1.689 -7.105 -7.381 1.00 76.75 73 PRO A O 1
ATOM 597 N N . MET A 1 74 ? 3.399 -5.650 -7.522 1.00 79.19 74 MET A N 1
ATOM 598 C CA . MET A 1 74 ? 2.790 -4.793 -8.548 1.00 79.19 74 MET A CA 1
ATOM 599 C C . MET A 1 74 ? 3.170 -5.207 -9.968 1.00 79.19 74 MET A C 1
ATOM 601 O O . MET A 1 74 ? 2.501 -4.813 -10.916 1.00 79.19 74 MET A O 1
ATOM 605 N N . GLY A 1 75 ? 4.193 -6.051 -10.119 1.00 78.00 75 GLY A N 1
ATOM 606 C CA . GLY A 1 75 ? 4.718 -6.448 -11.427 1.00 78.00 75 GLY A CA 1
ATOM 607 C C . GLY A 1 75 ? 3.731 -7.184 -12.335 1.00 78.00 75 GLY A C 1
ATOM 608 O O . GLY A 1 75 ? 3.956 -7.233 -13.539 1.00 78.00 75 GLY A O 1
ATOM 609 N N . CYS A 1 76 ? 2.649 -7.738 -11.780 1.00 82.44 76 CYS A N 1
ATOM 610 C CA . CYS A 1 76 ? 1.597 -8.423 -12.538 1.00 82.44 76 CYS A CA 1
ATOM 611 C C . CYS A 1 76 ? 0.322 -7.581 -12.724 1.00 82.44 76 CYS A C 1
ATOM 613 O O . CYS A 1 76 ? -0.678 -8.083 -13.231 1.00 82.44 76 CYS A O 1
ATOM 615 N N . VAL A 1 77 ? 0.286 -6.332 -12.249 1.00 82.38 77 VAL A N 1
ATOM 616 C CA . VAL A 1 77 ? -0.900 -5.476 -12.410 1.00 82.38 77 VAL A CA 1
ATOM 617 C C . VAL A 1 77 ? -1.079 -5.159 -13.898 1.00 82.38 77 VAL A C 1
ATOM 619 O O . VAL A 1 77 ? -0.081 -4.827 -14.525 1.00 82.38 77 VAL A O 1
ATOM 622 N N . PRO A 1 78 ? -2.300 -5.198 -14.476 1.00 83.00 78 PRO A N 1
ATOM 623 C CA . PRO A 1 78 ? -2.497 -5.071 -15.924 1.00 83.00 78 PRO A CA 1
ATOM 624 C C . PRO A 1 78 ? -1.792 -3.875 -16.577 1.00 83.00 78 PRO A C 1
ATOM 626 O O . PRO A 1 78 ? -1.198 -4.036 -17.635 1.00 83.00 78 PRO A O 1
ATOM 629 N N . ALA A 1 79 ? -1.797 -2.704 -15.929 1.00 80.88 79 ALA A N 1
ATOM 630 C CA . ALA A 1 79 ? -1.101 -1.513 -16.424 1.00 80.88 79 ALA A CA 1
ATOM 631 C C . ALA A 1 79 ? 0.428 -1.702 -16.469 1.00 80.88 79 ALA A C 1
ATOM 633 O O . ALA A 1 79 ? 1.049 -1.499 -17.509 1.00 80.88 79 ALA A O 1
ATOM 634 N N . GLU A 1 80 ? 1.029 -2.171 -15.372 1.00 78.25 80 GLU A N 1
ATOM 635 C CA . GLU A 1 80 ? 2.473 -2.434 -15.309 1.00 78.25 80 GLU A CA 1
ATOM 636 C C . GLU A 1 80 ? 2.880 -3.609 -16.199 1.00 78.25 80 GLU A C 1
ATOM 638 O O . GLU A 1 80 ? 3.929 -3.575 -16.830 1.00 78.25 80 GLU A O 1
ATOM 643 N N . HIS A 1 81 ? 2.036 -4.634 -16.305 1.00 84.00 81 HIS A N 1
ATOM 644 C CA . HIS A 1 81 ? 2.253 -5.764 -17.196 1.00 84.00 81 HIS A CA 1
ATOM 645 C C . HIS A 1 81 ? 2.205 -5.321 -18.663 1.00 84.00 81 HIS A C 1
ATOM 647 O O . HIS A 1 81 ? 3.040 -5.746 -19.454 1.00 84.00 81 HIS A O 1
ATOM 653 N N . ALA A 1 82 ? 1.266 -4.454 -19.048 1.00 83.56 82 ALA A N 1
ATOM 654 C CA . ALA A 1 82 ? 1.198 -3.934 -20.411 1.00 83.56 82 ALA A CA 1
ATOM 655 C C . ALA A 1 82 ? 2.436 -3.096 -20.774 1.00 83.56 82 ALA A C 1
ATOM 657 O O . ALA A 1 82 ? 2.888 -3.139 -21.913 1.00 83.56 82 ALA A O 1
ATOM 658 N N . MET A 1 83 ? 2.999 -2.358 -19.812 1.00 81.50 83 MET A N 1
ATOM 659 C CA . MET A 1 83 ? 4.121 -1.445 -20.054 1.00 81.50 83 MET A CA 1
ATOM 660 C C . MET A 1 83 ? 5.509 -2.071 -19.867 1.00 81.50 83 MET A C 1
ATOM 662 O O . MET A 1 83 ? 6.460 -1.652 -20.522 1.00 81.50 83 MET A O 1
ATOM 666 N N . ARG A 1 84 ? 5.659 -3.023 -18.940 1.00 80.50 84 ARG A N 1
ATOM 667 C CA . ARG A 1 84 ? 6.965 -3.510 -18.454 1.00 80.50 84 ARG A CA 1
ATOM 668 C C . ARG A 1 84 ? 7.161 -5.019 -18.599 1.00 80.50 84 ARG A C 1
ATOM 670 O O . ARG A 1 84 ? 8.232 -5.509 -18.241 1.00 80.50 84 ARG A O 1
ATOM 677 N N . SER A 1 85 ? 6.163 -5.767 -19.078 1.00 82.94 85 SER A N 1
ATOM 678 C CA . SER A 1 85 ? 6.316 -7.214 -19.252 1.00 82.94 85 SER A CA 1
ATOM 679 C C . SER A 1 85 ? 7.357 -7.530 -20.320 1.00 82.94 85 SER A C 1
ATOM 681 O O . SER A 1 85 ? 7.320 -7.007 -21.434 1.00 82.94 85 SER A O 1
ATOM 683 N N . LYS A 1 86 ? 8.273 -8.436 -19.975 1.00 81.06 86 LYS A N 1
ATOM 684 C CA . LYS A 1 86 ? 9.177 -9.096 -20.917 1.00 81.06 86 LYS A CA 1
ATOM 685 C C . LYS A 1 86 ? 8.752 -10.557 -20.996 1.00 81.06 86 LYS A C 1
ATOM 687 O O . LYS A 1 86 ? 8.558 -11.187 -19.965 1.00 81.06 86 LYS A O 1
ATOM 692 N N . ASN A 1 87 ? 8.551 -11.081 -22.204 1.00 84.50 87 ASN A N 1
ATOM 693 C CA . ASN A 1 87 ? 8.178 -12.483 -22.442 1.00 84.50 87 ASN A CA 1
ATOM 694 C C . ASN A 1 87 ? 6.923 -12.977 -21.689 1.00 84.50 87 ASN A C 1
ATOM 696 O O . ASN A 1 87 ? 6.832 -14.154 -21.360 1.00 84.50 87 ASN A O 1
ATOM 700 N N . ARG A 1 88 ? 5.929 -12.101 -21.460 1.00 79.19 88 ARG A N 1
ATOM 701 C CA . ARG A 1 88 ? 4.704 -12.397 -20.678 1.00 79.19 88 ARG A CA 1
ATOM 702 C C . ARG A 1 88 ? 4.963 -12.691 -19.198 1.00 79.19 88 ARG A C 1
ATOM 704 O O . ARG A 1 88 ? 4.090 -13.216 -18.512 1.00 79.19 88 ARG A O 1
ATOM 711 N N . GLU A 1 89 ? 6.137 -12.327 -18.698 1.00 86.00 89 GLU A N 1
ATOM 712 C CA . GLU A 1 89 ? 6.444 -12.385 -17.278 1.00 86.00 89 GLU A CA 1
ATOM 713 C C . GLU A 1 89 ? 6.084 -11.067 -16.590 1.00 86.00 89 GLU A C 1
ATOM 715 O O . GLU A 1 89 ? 6.098 -9.984 -17.192 1.00 86.00 89 GLU A O 1
ATOM 720 N N . CYS A 1 90 ? 5.767 -11.165 -15.302 1.00 83.81 90 CYS A N 1
ATOM 721 C CA . CYS A 1 90 ? 5.557 -10.004 -14.455 1.00 83.81 90 CYS A CA 1
ATOM 722 C C . CYS A 1 90 ? 6.864 -9.233 -14.255 1.00 83.81 90 CYS A C 1
ATOM 724 O O . CYS A 1 90 ? 7.935 -9.826 -14.130 1.00 83.81 90 CYS A O 1
ATOM 726 N N . ALA A 1 91 ? 6.780 -7.908 -14.145 1.00 82.94 91 ALA A N 1
ATOM 727 C CA . ALA A 1 91 ? 7.959 -7.070 -13.955 1.00 82.94 91 ALA A CA 1
ATOM 728 C C . ALA A 1 91 ? 8.643 -7.369 -12.606 1.00 82.94 91 ALA A C 1
ATOM 730 O O . ALA A 1 91 ? 8.143 -6.968 -11.551 1.00 82.94 91 ALA A O 1
ATOM 731 N N . ALA A 1 92 ? 9.785 -8.065 -12.645 1.00 78.94 92 ALA A N 1
ATOM 732 C CA . ALA A 1 92 ? 10.482 -8.585 -11.464 1.00 78.94 92 ALA A CA 1
ATOM 733 C C . ALA A 1 92 ? 10.868 -7.498 -10.447 1.00 78.94 92 ALA A C 1
ATOM 735 O O . ALA A 1 92 ? 10.719 -7.701 -9.241 1.00 78.94 92 ALA A O 1
ATOM 736 N N . GLU A 1 93 ? 11.266 -6.320 -10.933 1.00 73.31 93 GLU A N 1
ATOM 737 C CA . GLU A 1 93 ? 11.601 -5.146 -10.112 1.00 73.31 93 GLU A CA 1
ATOM 738 C C . GLU A 1 93 ? 10.442 -4.740 -9.185 1.00 73.31 93 GLU A C 1
ATOM 740 O O . GLU A 1 93 ? 10.643 -4.395 -8.025 1.00 73.31 93 GLU A O 1
ATOM 745 N N . LEU A 1 94 ? 9.200 -4.874 -9.660 1.00 73.69 94 LEU A N 1
ATOM 746 C CA . LEU A 1 94 ? 7.989 -4.483 -8.934 1.00 73.69 94 LEU A CA 1
ATOM 747 C C . LEU A 1 94 ? 7.398 -5.609 -8.069 1.00 73.69 94 LEU A C 1
ATOM 749 O O . LEU A 1 94 ? 6.402 -5.397 -7.368 1.00 73.69 94 LEU A O 1
ATOM 753 N N . LEU A 1 95 ? 7.965 -6.820 -8.124 1.00 70.88 95 LEU A N 1
ATOM 754 C CA . LEU A 1 95 ? 7.518 -7.961 -7.318 1.00 70.88 95 LEU A CA 1
ATOM 755 C C . LEU A 1 95 ? 8.103 -7.938 -5.898 1.00 70.88 95 LEU A C 1
ATOM 757 O O . LEU A 1 95 ? 7.457 -8.415 -4.965 1.00 70.88 95 LEU A O 1
ATOM 761 N N . GLN A 1 96 ? 9.306 -7.387 -5.714 1.00 63.41 96 GLN A N 1
ATOM 762 C CA . GLN A 1 96 ? 10.020 -7.432 -4.428 1.00 63.41 96 GLN A CA 1
ATOM 763 C C . GLN A 1 96 ? 9.799 -6.192 -3.550 1.00 63.41 96 GLN A C 1
ATOM 765 O O . GLN A 1 96 ? 10.020 -6.241 -2.339 1.00 63.41 96 GLN A O 1
ATOM 770 N N . ASP A 1 97 ? 9.289 -5.108 -4.130 1.00 59.38 97 ASP A N 1
ATOM 771 C CA . ASP A 1 97 ? 9.457 -3.763 -3.576 1.00 59.38 97 ASP A CA 1
ATOM 772 C C . ASP A 1 97 ? 8.504 -3.403 -2.411 1.00 59.38 97 ASP A C 1
ATOM 774 O O . ASP A 1 97 ? 8.739 -2.446 -1.677 1.00 59.38 97 ASP A O 1
ATOM 778 N N . GLN A 1 98 ? 7.418 -4.162 -2.190 1.00 60.53 98 GLN A N 1
ATOM 779 C CA . GLN A 1 98 ? 6.308 -3.736 -1.304 1.00 60.53 98 GLN A CA 1
ATOM 780 C C . GLN A 1 98 ? 6.013 -4.656 -0.104 1.00 60.53 98 GLN A C 1
ATOM 782 O O . GLN A 1 98 ? 5.075 -4.427 0.659 1.00 60.53 98 GLN A O 1
ATOM 787 N N . ARG A 1 99 ? 6.829 -5.689 0.133 1.00 55.00 99 ARG A N 1
ATOM 788 C CA . ARG A 1 99 ? 6.431 -6.841 0.966 1.00 55.00 99 ARG A CA 1
ATOM 789 C C . ARG A 1 99 ? 6.326 -6.606 2.486 1.00 55.00 99 ARG A C 1
ATOM 791 O O . ARG A 1 99 ? 5.845 -7.495 3.178 1.00 55.00 99 ARG A O 1
ATOM 798 N N . ARG A 1 100 ? 6.789 -5.478 3.054 1.00 53.41 100 ARG A N 1
ATOM 799 C CA . ARG A 1 100 ? 7.019 -5.394 4.524 1.00 53.41 100 ARG A CA 1
ATOM 800 C C . ARG A 1 100 ? 6.527 -4.161 5.288 1.00 53.41 100 ARG A C 1
ATOM 802 O O . ARG A 1 100 ? 6.887 -4.030 6.451 1.00 53.41 100 ARG A O 1
ATOM 809 N N . ARG A 1 101 ? 5.743 -3.244 4.713 1.00 57.94 101 ARG A N 1
ATOM 810 C CA . ARG A 1 101 ? 5.421 -1.984 5.435 1.00 57.94 101 ARG A CA 1
ATOM 811 C C . ARG A 1 101 ? 3.960 -1.736 5.780 1.00 57.94 101 ARG A C 1
ATOM 813 O O . ARG A 1 101 ? 3.682 -0.825 6.548 1.00 57.94 101 ARG A O 1
ATOM 820 N N . PHE A 1 102 ? 3.047 -2.555 5.277 1.00 57.94 102 PHE A N 1
ATOM 821 C CA . PHE A 1 102 ? 1.617 -2.352 5.506 1.00 57.94 102 PHE A CA 1
ATOM 822 C C . PHE A 1 102 ? 0.893 -3.572 6.082 1.00 57.94 102 PHE A C 1
ATOM 824 O O . PHE A 1 102 ? -0.320 -3.526 6.222 1.00 57.94 102 PHE A O 1
ATOM 831 N N . HIS A 1 103 ? 1.582 -4.676 6.376 1.00 55.41 103 HIS A N 1
ATOM 832 C CA . HIS A 1 103 ? 0.925 -5.876 6.891 1.00 55.41 103 HIS A CA 1
ATOM 833 C C . HIS A 1 103 ? 0.845 -5.823 8.414 1.00 55.41 103 HIS A C 1
ATOM 835 O O . HIS A 1 103 ? 1.852 -6.011 9.092 1.00 55.41 103 HIS A O 1
ATOM 841 N N . GLY A 1 104 ? -0.353 -5.588 8.944 1.00 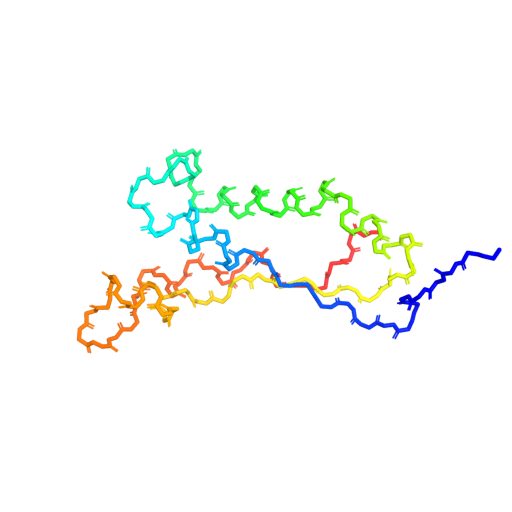59.47 104 GLY A N 1
ATOM 842 C CA . GLY A 1 104 ? -0.613 -5.768 10.365 1.00 59.47 104 GLY A CA 1
ATOM 843 C C . GLY A 1 104 ? -1.985 -5.257 10.807 1.00 59.47 104 GLY A C 1
ATOM 844 O O . GLY A 1 104 ? -2.556 -4.366 10.171 1.00 59.47 104 GLY A O 1
ATOM 845 N N . PRO A 1 105 ? -2.525 -5.792 11.915 1.00 57.00 105 PRO A N 1
ATOM 846 C CA . PRO A 1 105 ? -3.620 -5.132 12.608 1.00 57.00 105 PRO A CA 1
ATOM 847 C C . PRO A 1 105 ? -3.143 -3.738 13.042 1.00 57.00 105 PRO A C 1
ATOM 849 O O . PRO A 1 105 ? -2.093 -3.601 13.668 1.00 57.00 105 PRO A O 1
ATOM 852 N N . PHE A 1 106 ? -3.883 -2.688 12.682 1.00 62.16 106 PHE A N 1
ATOM 853 C CA . PHE A 1 106 ? -3.566 -1.338 13.149 1.00 62.16 106 PHE A CA 1
ATOM 854 C C . PHE A 1 106 ? -4.000 -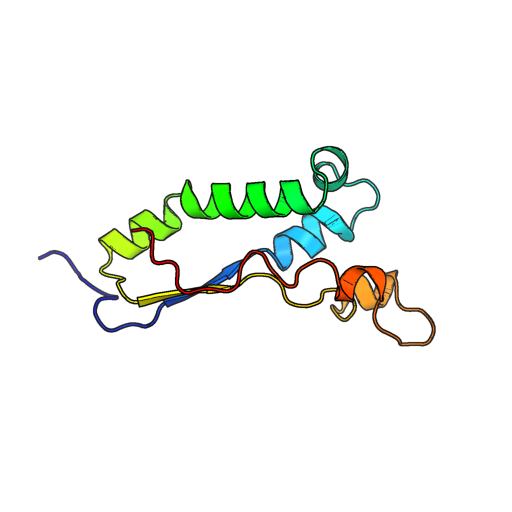1.238 14.615 1.00 62.16 106 PHE A C 1
ATOM 856 O O . PHE A 1 106 ? -5.166 -0.989 14.904 1.00 62.16 106 PHE A O 1
ATOM 863 N N . THR A 1 107 ? -3.071 -1.477 15.540 1.00 45.56 107 THR A N 1
ATOM 864 C CA . THR A 1 107 ? -3.312 -1.454 16.994 1.00 45.56 107 THR A CA 1
ATOM 865 C C . THR A 1 107 ? -2.992 -0.113 17.668 1.00 45.56 107 THR A C 1
ATOM 867 O O . THR A 1 107 ? -3.119 -0.013 18.879 1.00 45.56 107 THR A O 1
ATOM 870 N N . TRP A 1 108 ? -2.622 0.936 16.921 1.00 44.41 108 TRP A N 1
ATOM 871 C CA . TRP A 1 108 ? -2.293 2.267 17.472 1.00 44.41 108 TRP A CA 1
ATOM 872 C C . TRP A 1 108 ? -3.455 3.273 17.385 1.00 44.41 108 TRP A C 1
ATOM 874 O O . TRP A 1 108 ? -3.291 4.368 16.835 1.00 44.41 108 TRP A O 1
ATOM 884 N N . LEU A 1 109 ? -4.629 2.887 17.890 1.00 40.72 109 LEU A N 1
ATOM 885 C CA . LEU A 1 109 ? -5.701 3.810 18.279 1.00 40.72 109 LEU A CA 1
ATOM 886 C C . LEU A 1 109 ? -5.949 3.685 19.778 1.00 40.72 109 LEU A C 1
ATOM 888 O O . LEU A 1 109 ? -6.016 2.528 20.246 1.00 40.72 109 LEU A O 1
#

Secondary structure (DSSP, 8-state):
----TTTT-EEEEE-SHHHHIIIIISSTT-HHHHH--HHHHHHHHHHHHHHSHHHHHHHHTT--EEEEE-----TTSHHHHHHH-BTTB--THHHHTTTTSS-EE----

pLDDT: mean 75.21, std 10.34, range [40.72, 87.5]

Radius of gyration: 16.5 Å; chains: 1; bounding box: 40×27×43 Å

Organism: Vitis vinifera (NCBI:txid29760)

Foldseek 3Di:
DQALVAQPPAAEAEDDLCCCCPQNPLDVPGPLVVVDDLVRSLVVRVCCCVPDCNVVVNVSSNHDRYAYAYDAQNQPPPSNCVVQPDPSDGNPVRHPRRPPRTGDGPPPD

InterPro domains:
  IPR001087 GDSL lipase/esterase [PF00657] (9-94)
  IPR036514 SGNH hydrolase superfamily [G3DSA:3.40.50.1110] (5-103)
  IPR051058 GDSL Esterase/Lipase Enzyme [PTHR45648] (5-95)